Protein AF-A0A321L6K9-F1 (afdb_monomer_lite)

pLDDT: mean 72.58, std 22.08, range [29.7, 96.62]

Sequence (158 aa):
MNLFVATIQMWILGALLSFSWTAQVSDAPALITTPNSLNHAGLIKLAITPQVAPIYSITKGVIYGVGPNNDLLWYRHDGRTDGSFRWPFSQGKQVGVGWVFKHLFSGGNGIIYGIKENGDLLWYRHEGRADGSFRWPFSEGKTVGIWMGNISACILRW

Structure (mmCIF, N/CA/C/O backbone):
data_AF-A0A321L6K9-F1
#
_entry.id   AF-A0A321L6K9-F1
#
loop_
_atom_site.group_PDB
_atom_site.id
_atom_site.type_symbol
_atom_site.label_atom_id
_atom_site.label_alt_id
_atom_site.label_comp_id
_atom_site.label_asym_id
_atom_site.label_entity_id
_atom_site.label_seq_id
_atom_site.pdbx_PDB_ins_code
_atom_site.Cartn_x
_atom_site.Cartn_y
_atom_site.Cartn_z
_atom_site.occupancy
_atom_site.B_iso_or_equiv
_atom_site.auth_seq_id
_atom_site.auth_comp_id
_atom_site.auth_asym_id
_atom_site.auth_atom_id
_atom_site.pdbx_PDB_model_num
ATOM 1 N N . MET A 1 1 ? -15.989 -8.712 -33.065 1.00 48.38 1 MET A N 1
ATOM 2 C CA . MET A 1 1 ? -17.168 -8.020 -32.491 1.00 48.38 1 MET A CA 1
ATOM 3 C C . MET A 1 1 ? -18.239 -9.034 -32.086 1.00 48.38 1 MET A C 1
ATOM 5 O O . MET A 1 1 ? -19.205 -9.254 -32.807 1.00 48.38 1 MET A O 1
ATOM 9 N N . ASN A 1 2 ? -18.041 -9.689 -30.940 1.00 46.84 2 ASN A N 1
ATOM 10 C CA . ASN A 1 2 ? -19.021 -10.623 -30.384 1.00 46.84 2 ASN A CA 1
ATOM 11 C C . ASN A 1 2 ? -19.978 -9.856 -29.465 1.00 46.84 2 ASN A C 1
ATOM 13 O O . ASN A 1 2 ? -19.550 -9.175 -28.535 1.00 46.84 2 ASN A O 1
ATOM 17 N N . LEU A 1 3 ? -21.272 -9.948 -29.757 1.00 50.25 3 LEU A N 1
ATOM 18 C CA . LEU A 1 3 ? -22.347 -9.428 -28.919 1.00 50.25 3 LEU A CA 1
ATOM 19 C C . LEU A 1 3 ? -22.768 -10.529 -27.946 1.00 50.25 3 LEU A C 1
ATOM 21 O O . LEU A 1 3 ? -23.186 -11.600 -28.381 1.00 50.25 3 LEU A O 1
ATOM 25 N N . PHE A 1 4 ? -22.686 -10.267 -26.644 1.00 57.28 4 PHE A N 1
ATOM 26 C CA . PHE A 1 4 ? -23.288 -11.134 -25.635 1.00 57.28 4 PHE A CA 1
ATOM 27 C C . PHE A 1 4 ? -24.580 -10.477 -25.155 1.00 57.28 4 PHE A C 1
ATOM 29 O O . PHE A 1 4 ? -24.568 -9.343 -24.669 1.00 57.28 4 PHE A O 1
ATOM 36 N N . VAL A 1 5 ? -25.697 -11.182 -25.318 1.00 59.28 5 VAL A N 1
ATOM 37 C CA . VAL A 1 5 ? -26.993 -10.774 -24.772 1.00 59.28 5 VAL A CA 1
ATOM 38 C C . VAL A 1 5 ? -27.225 -11.592 -23.512 1.00 59.28 5 VAL A C 1
ATOM 40 O O . VAL A 1 5 ? -27.379 -12.810 -23.581 1.00 59.28 5 VAL A O 1
ATOM 43 N N . ALA A 1 6 ? -27.229 -10.928 -22.359 1.00 61.94 6 ALA A N 1
ATOM 44 C CA . ALA A 1 6 ? -27.612 -11.546 -21.097 1.00 61.94 6 ALA A CA 1
ATOM 45 C C . ALA A 1 6 ? -29.050 -11.139 -20.766 1.00 61.94 6 ALA A C 1
ATOM 47 O O . ALA A 1 6 ? -29.408 -9.962 -20.854 1.00 61.94 6 ALA A O 1
ATOM 48 N N . THR A 1 7 ? -29.871 -12.120 -20.394 1.00 62.41 7 THR A N 1
ATOM 49 C CA . THR A 1 7 ? -31.261 -11.894 -19.986 1.00 62.41 7 THR A CA 1
ATOM 50 C C . THR A 1 7 ? -31.449 -12.393 -18.564 1.00 62.41 7 THR A C 1
ATOM 52 O O . THR A 1 7 ? -31.110 -13.536 -18.263 1.00 62.41 7 THR A O 1
ATOM 55 N N . ILE A 1 8 ? -32.003 -11.544 -17.702 1.00 65.44 8 ILE A N 1
ATOM 56 C CA . ILE A 1 8 ? -32.417 -11.908 -16.346 1.00 65.44 8 ILE A CA 1
ATOM 57 C C . ILE A 1 8 ? -33.943 -11.877 -16.281 1.00 65.44 8 ILE A C 1
ATOM 59 O O . ILE A 1 8 ? -34.585 -10.947 -16.771 1.00 65.44 8 ILE A O 1
ATOM 63 N N . GLN A 1 9 ? -34.509 -12.920 -15.680 1.00 68.94 9 GLN A N 1
ATOM 64 C CA . GLN A 1 9 ? -35.939 -13.080 -15.445 1.00 68.94 9 GLN A CA 1
ATOM 65 C C . GLN A 1 9 ? -36.205 -12.976 -13.945 1.00 68.94 9 GLN A C 1
ATOM 67 O O . GLN A 1 9 ? -35.555 -13.663 -13.157 1.00 68.94 9 GLN A O 1
ATOM 72 N N . MET A 1 10 ? -37.154 -12.130 -13.547 1.00 71.75 10 MET A N 1
ATOM 73 C CA . MET A 1 10 ? -37.568 -11.987 -12.150 1.00 71.75 10 MET A CA 1
ATOM 74 C C . MET A 1 10 ? -39.090 -12.031 -12.039 1.00 71.75 10 MET A C 1
ATOM 76 O O . MET A 1 10 ? -39.798 -11.434 -12.847 1.00 71.75 10 MET A O 1
ATOM 80 N N . TRP A 1 11 ? -39.592 -12.716 -11.012 1.00 68.94 11 TRP A N 1
ATOM 81 C CA . TRP A 1 11 ? -41.005 -12.691 -10.638 1.00 68.94 11 TRP A CA 1
ATOM 82 C C . TRP A 1 11 ? -41.230 -11.626 -9.570 1.00 68.94 11 TRP A C 1
ATOM 84 O O . TRP A 1 11 ? -40.670 -11.719 -8.479 1.00 68.94 11 TRP A O 1
ATOM 94 N N . ILE A 1 12 ? -42.049 -10.618 -9.873 1.00 71.75 12 ILE A N 1
ATOM 95 C CA . ILE A 1 12 ? -42.392 -9.541 -8.936 1.00 71.75 12 ILE A CA 1
ATOM 96 C C . ILE A 1 12 ? -43.910 -9.377 -8.939 1.00 71.75 12 ILE A C 1
ATOM 98 O O . ILE A 1 12 ? -44.507 -9.155 -9.988 1.00 71.75 12 ILE A O 1
ATOM 102 N N . LEU A 1 13 ? -44.534 -9.503 -7.761 1.00 64.50 13 LEU A N 1
ATOM 103 C CA . LEU A 1 13 ? -45.973 -9.271 -7.543 1.00 64.50 13 LEU A CA 1
ATOM 104 C C . LEU A 1 13 ? -46.889 -9.965 -8.571 1.00 64.50 13 LEU A C 1
ATOM 106 O O . LEU A 1 13 ? -47.848 -9.379 -9.063 1.00 64.50 13 LEU A O 1
ATOM 110 N N . GLY A 1 14 ? -46.596 -11.223 -8.902 1.00 74.62 14 GLY A N 1
ATOM 111 C CA . GLY A 1 14 ? -47.455 -12.012 -9.786 1.00 74.62 14 GLY A CA 1
ATOM 112 C C . GLY A 1 14 ? -47.164 -11.876 -11.287 1.00 74.62 14 GLY A C 1
ATOM 113 O O . GLY A 1 14 ? -47.861 -12.500 -12.082 1.00 74.62 14 GLY A O 1
ATOM 114 N N . ALA A 1 15 ? -46.156 -11.093 -11.681 1.00 54.94 15 ALA A N 1
ATOM 115 C CA . ALA A 1 15 ? -45.769 -10.906 -13.076 1.00 54.94 15 ALA A CA 1
ATOM 116 C C . ALA A 1 15 ? -44.305 -11.302 -13.322 1.00 54.94 15 ALA A C 1
ATOM 118 O O . ALA A 1 15 ? -43.420 -11.028 -12.505 1.00 54.94 15 ALA A O 1
ATOM 119 N N . LEU A 1 16 ? -44.054 -11.924 -14.478 1.00 73.19 16 LEU A N 1
ATOM 120 C CA . LEU A 1 16 ? -42.712 -12.203 -14.982 1.00 73.19 16 LEU A CA 1
ATOM 121 C C . LEU A 1 16 ? -42.184 -10.963 -15.710 1.00 73.19 16 LEU A C 1
ATOM 123 O O . LEU A 1 16 ? -42.748 -10.551 -16.723 1.00 73.19 16 LEU A O 1
ATOM 127 N N . LEU A 1 17 ? -41.097 -10.385 -15.205 1.00 64.00 17 LEU A N 1
ATOM 128 C CA . LEU A 1 17 ? -40.402 -9.271 -15.840 1.00 64.00 17 LEU A CA 1
ATOM 129 C C . LEU A 1 17 ? -39.073 -9.753 -16.422 1.00 64.00 17 LEU A C 1
ATOM 131 O O . LEU A 1 17 ? -38.264 -10.386 -15.738 1.00 64.00 17 LEU A O 1
ATOM 135 N N . SER A 1 18 ? -38.857 -9.425 -17.695 1.00 66.94 18 SER A N 1
ATOM 136 C CA . SER A 1 18 ? -37.642 -9.739 -18.440 1.00 66.94 18 SER A CA 1
ATOM 137 C C . SER A 1 18 ? -36.798 -8.484 -18.617 1.00 66.94 18 SER A C 1
ATOM 139 O O . SER A 1 18 ? -37.273 -7.493 -19.168 1.00 66.94 18 SER A O 1
ATOM 141 N N . PHE A 1 19 ? -35.532 -8.543 -18.213 1.00 56.97 19 PHE A N 1
ATOM 142 C CA . PHE A 1 19 ? -34.562 -7.482 -18.469 1.00 56.97 19 PHE A CA 1
ATOM 143 C C . PHE A 1 19 ? -33.427 -8.043 -19.319 1.00 56.97 19 PHE A C 1
ATOM 145 O O . PHE A 1 19 ? -32.711 -8.955 -18.901 1.00 56.97 19 PHE A O 1
ATOM 152 N N . SER A 1 20 ? -33.278 -7.504 -20.526 1.00 66.44 20 SER A N 1
ATOM 153 C CA . SER A 1 20 ? -32.177 -7.823 -21.432 1.00 66.44 20 SER A CA 1
ATOM 154 C C . SER A 1 20 ? -31.226 -6.642 -21.514 1.00 66.44 20 SER A C 1
ATOM 156 O O . SER A 1 20 ? -31.664 -5.511 -21.738 1.00 66.44 20 SER A O 1
ATOM 158 N N . TRP A 1 21 ? -29.930 -6.904 -21.394 1.00 55.38 21 TRP A N 1
ATOM 159 C CA . TRP A 1 21 ? -28.914 -5.902 -21.683 1.00 55.38 21 TRP A CA 1
ATOM 160 C C . TRP A 1 21 ? -27.844 -6.469 -22.609 1.00 55.38 21 TRP A C 1
ATOM 162 O O . TRP A 1 21 ? -27.464 -7.640 -22.522 1.00 55.38 21 TRP A O 1
ATOM 172 N N . THR A 1 22 ? -27.373 -5.612 -23.509 1.00 52.44 22 THR A N 1
ATOM 173 C CA . THR A 1 22 ? -26.372 -5.950 -24.514 1.00 52.44 22 THR A CA 1
ATOM 174 C C . THR A 1 22 ? -25.045 -5.342 -24.097 1.00 52.44 22 THR A C 1
ATOM 176 O O . THR A 1 22 ? -24.893 -4.121 -24.097 1.00 52.44 22 THR A O 1
ATOM 179 N N . ALA A 1 23 ? -24.070 -6.191 -23.776 1.00 49.19 23 ALA A N 1
ATOM 180 C CA . ALA A 1 23 ? -22.704 -5.747 -23.550 1.00 49.19 23 ALA A CA 1
ATOM 181 C C . ALA A 1 23 ? -21.935 -5.780 -24.879 1.00 49.19 23 ALA A C 1
ATOM 183 O O . ALA A 1 23 ? -21.845 -6.814 -25.544 1.00 49.19 23 ALA A O 1
ATOM 184 N N . GLN A 1 24 ? -21.373 -4.639 -25.275 1.00 51.12 24 GLN A N 1
ATOM 185 C CA . GLN A 1 24 ? -20.441 -4.548 -26.396 1.00 51.12 24 GLN A CA 1
ATOM 186 C C . GLN A 1 24 ? -19.018 -4.731 -25.864 1.00 51.12 24 GLN A C 1
ATOM 188 O O . GLN A 1 24 ? -18.503 -3.860 -25.168 1.00 51.12 24 GLN A O 1
ATOM 193 N N . VAL A 1 25 ? -18.366 -5.845 -26.201 1.00 48.28 25 VAL A N 1
ATOM 194 C CA . VAL A 1 25 ? -16.902 -5.925 -26.129 1.00 48.28 25 VAL A CA 1
ATOM 195 C C . VAL A 1 25 ? -16.373 -5.364 -27.443 1.00 48.28 25 VAL A C 1
ATOM 197 O O . VAL A 1 25 ? -16.478 -6.002 -28.491 1.00 48.28 25 VAL A O 1
ATOM 200 N N . SER A 1 26 ? -15.852 -4.139 -27.403 1.00 52.75 26 SER A N 1
ATOM 201 C CA . SER A 1 26 ? -15.035 -3.626 -28.497 1.00 52.75 26 SER A CA 1
ATOM 202 C C . SER A 1 26 ? -13.669 -4.302 -28.417 1.00 52.75 26 SER A C 1
ATOM 204 O O . SER A 1 26 ? -12.936 -4.088 -27.448 1.00 52.75 26 SER A O 1
ATOM 206 N N . ASP A 1 27 ? -13.324 -5.097 -29.426 1.00 52.19 27 ASP A N 1
ATOM 207 C CA . ASP A 1 27 ? -11.930 -5.448 -29.680 1.00 52.19 27 ASP A CA 1
ATOM 208 C C . ASP A 1 27 ? -11.151 -4.120 -29.783 1.00 52.19 27 ASP A C 1
ATOM 210 O O . ASP A 1 27 ? -11.586 -3.197 -30.478 1.00 52.19 27 ASP A O 1
ATOM 214 N N . ALA A 1 28 ? -10.072 -3.968 -29.008 1.00 49.00 28 ALA A N 1
ATOM 215 C CA . ALA A 1 28 ? -9.261 -2.749 -28.988 1.00 49.00 28 ALA A CA 1
ATOM 216 C C . ALA A 1 28 ? -8.874 -2.331 -30.423 1.00 49.00 28 ALA A C 1
ATOM 218 O O . ALA A 1 28 ? -8.648 -3.211 -31.259 1.00 49.00 28 ALA A O 1
ATOM 219 N N . PRO A 1 29 ? -8.787 -1.025 -30.743 1.00 46.66 29 PRO A N 1
ATOM 220 C CA . PRO A 1 29 ? -8.549 -0.603 -32.115 1.00 46.66 29 PRO A CA 1
ATOM 221 C C . PRO A 1 29 ? -7.216 -1.162 -32.612 1.00 46.66 29 PRO A C 1
ATOM 223 O O . PRO A 1 29 ? -6.159 -0.899 -32.034 1.00 46.66 29 PRO A O 1
ATOM 226 N N . ALA A 1 30 ? -7.271 -1.920 -33.708 1.00 43.22 30 ALA A N 1
ATOM 227 C CA . ALA A 1 30 ? -6.096 -2.199 -34.513 1.00 43.22 30 ALA A CA 1
ATOM 228 C C . ALA A 1 30 ? -5.482 -0.849 -34.911 1.00 43.22 30 ALA A C 1
ATOM 230 O O . ALA A 1 30 ? -6.155 -0.006 -35.508 1.00 43.22 30 ALA A O 1
ATOM 231 N N . LEU A 1 31 ? -4.223 -0.621 -34.535 1.00 37.47 31 LEU A N 1
ATOM 232 C CA . LEU A 1 31 ? -3.472 0.550 -34.973 1.00 37.47 31 LEU A CA 1
ATOM 233 C C . LEU A 1 31 ? -3.418 0.539 -36.504 1.00 37.47 31 LEU A C 1
ATOM 235 O O . LEU A 1 31 ? -2.758 -0.304 -37.108 1.00 37.47 31 LEU A O 1
ATOM 239 N N . ILE A 1 32 ? -4.130 1.481 -37.120 1.00 36.19 32 ILE A N 1
ATOM 240 C CA . ILE A 1 32 ? -3.991 1.821 -38.533 1.00 36.19 32 ILE A CA 1
ATOM 241 C C . ILE A 1 32 ? -2.557 2.318 -38.731 1.00 36.19 32 ILE A C 1
ATOM 243 O O . ILE A 1 32 ? -2.198 3.400 -38.269 1.00 36.19 32 ILE A O 1
ATOM 247 N N . THR A 1 33 ? -1.731 1.540 -39.424 1.00 37.44 33 THR A N 1
ATOM 248 C CA . THR A 1 33 ? -0.499 2.043 -40.027 1.00 37.44 33 THR A CA 1
ATOM 249 C C . THR A 1 33 ? -0.826 2.419 -41.466 1.00 37.44 33 THR A C 1
ATOM 251 O O . THR A 1 33 ? -0.884 1.574 -42.357 1.00 37.44 33 THR A O 1
ATOM 254 N N . THR A 1 34 ? -1.091 3.698 -41.731 1.00 35.38 34 THR A N 1
ATOM 255 C CA . THR A 1 34 ? -1.081 4.160 -43.123 1.00 35.38 34 THR A CA 1
ATOM 256 C C . THR A 1 34 ? 0.337 3.980 -43.671 1.00 35.38 34 THR A C 1
ATOM 258 O O . THR A 1 34 ? 1.286 4.419 -43.012 1.00 35.38 34 THR A O 1
ATOM 261 N N . PRO A 1 35 ? 0.525 3.344 -44.839 1.00 40.22 35 PRO A N 1
ATOM 262 C CA . PRO A 1 35 ? 1.844 3.198 -45.427 1.00 40.22 35 PRO A CA 1
ATOM 263 C C . PRO A 1 35 ? 2.325 4.577 -45.880 1.00 40.22 35 PRO A C 1
ATOM 265 O O . PRO A 1 35 ? 1.686 5.234 -46.701 1.00 40.22 35 PRO A O 1
ATOM 268 N N . ASN A 1 36 ? 3.452 5.022 -45.325 1.00 43.25 36 ASN A N 1
ATOM 269 C CA . ASN A 1 36 ? 4.147 6.218 -45.783 1.00 43.25 36 ASN A CA 1
ATOM 270 C C . ASN A 1 36 ? 4.532 6.022 -47.254 1.00 43.25 36 ASN A C 1
ATOM 272 O O . ASN A 1 36 ? 5.479 5.299 -47.556 1.00 43.25 36 ASN A O 1
ATOM 276 N N . SER A 1 37 ? 3.813 6.664 -48.171 1.00 43.12 37 SER A N 1
ATOM 277 C CA . SER A 1 37 ? 4.314 6.885 -49.522 1.00 43.12 37 SER A CA 1
ATOM 278 C C . SER A 1 37 ? 5.056 8.214 -49.544 1.00 43.12 37 SER A C 1
ATOM 280 O O . SER A 1 37 ? 4.418 9.262 -49.549 1.00 43.12 37 SER A O 1
ATOM 282 N N . LEU A 1 38 ? 6.387 8.159 -49.615 1.00 36.41 38 LEU A N 1
ATOM 283 C CA . LEU A 1 38 ? 7.201 9.163 -50.297 1.00 36.41 38 LEU A CA 1
ATOM 284 C C . LEU A 1 38 ? 8.304 8.461 -51.105 1.00 36.41 38 LEU A C 1
ATOM 286 O O . LEU A 1 38 ? 8.744 7.353 -50.812 1.00 36.41 38 LEU A O 1
ATOM 290 N N . ASN A 1 39 ? 8.652 9.126 -52.189 1.00 46.16 39 ASN A N 1
ATOM 291 C CA . ASN A 1 39 ? 9.145 8.678 -53.477 1.00 46.16 39 ASN A CA 1
ATOM 292 C C . ASN A 1 39 ? 10.587 9.152 -53.730 1.00 46.16 39 ASN A C 1
ATOM 294 O O . ASN A 1 39 ? 11.024 10.147 -53.172 1.00 46.16 39 ASN A O 1
ATOM 298 N N . HIS A 1 40 ? 11.262 8.457 -54.654 1.00 42.75 40 HIS A N 1
ATOM 299 C CA . HIS A 1 40 ? 12.522 8.814 -55.326 1.00 42.75 40 HIS A CA 1
ATOM 300 C C . HIS A 1 40 ? 13.783 9.034 -54.457 1.00 42.75 40 HIS A C 1
ATOM 302 O O . HIS A 1 40 ? 14.039 10.113 -53.943 1.00 42.75 40 HIS A O 1
ATOM 308 N N . ALA A 1 41 ? 14.637 8.000 -54.473 1.00 46.34 41 ALA A N 1
ATOM 309 C CA . ALA A 1 41 ? 16.084 8.013 -54.221 1.00 46.34 41 ALA A CA 1
ATOM 310 C C . ALA A 1 41 ? 16.564 8.433 -52.816 1.00 46.34 41 ALA A C 1
ATOM 312 O O . ALA A 1 41 ? 16.812 9.599 -52.535 1.00 46.34 41 ALA A O 1
ATOM 313 N N . GLY A 1 42 ? 16.843 7.442 -51.963 1.00 36.75 42 GLY A N 1
ATOM 314 C CA . GLY A 1 42 ? 17.634 7.662 -50.750 1.00 36.75 42 GLY A CA 1
ATOM 315 C C . GLY A 1 42 ? 17.596 6.478 -49.794 1.00 36.75 42 GLY A C 1
ATOM 316 O O . GLY A 1 42 ? 16.682 6.348 -48.987 1.00 36.75 42 GLY A O 1
ATOM 317 N N . LEU A 1 43 ? 18.595 5.600 -49.876 1.00 45.44 43 LEU A N 1
ATOM 318 C CA . LEU A 1 43 ? 18.809 4.544 -48.892 1.00 45.44 43 LEU A CA 1
ATOM 319 C C . LEU A 1 43 ? 19.246 5.165 -47.556 1.00 45.44 43 LEU A C 1
ATOM 321 O O . LEU A 1 43 ? 20.416 5.487 -47.385 1.00 45.44 43 LEU A O 1
ATOM 325 N N . ILE A 1 44 ? 18.335 5.249 -46.587 1.00 38.19 44 ILE A N 1
ATOM 326 C CA . ILE A 1 44 ? 18.687 5.176 -45.165 1.00 38.19 44 ILE A CA 1
ATOM 327 C C . ILE A 1 44 ? 17.766 4.168 -44.480 1.00 38.19 44 ILE A C 1
ATOM 329 O O . ILE A 1 44 ? 16.636 4.458 -44.100 1.00 38.19 44 ILE A O 1
ATOM 333 N N . LYS A 1 45 ? 18.259 2.941 -44.298 1.00 40.31 45 LYS A N 1
ATOM 334 C CA . LYS A 1 45 ? 17.642 1.987 -43.374 1.00 40.31 45 LYS A CA 1
ATOM 335 C C . LYS A 1 45 ? 18.027 2.409 -41.953 1.00 40.31 45 LYS A C 1
ATOM 337 O O . LYS A 1 45 ? 18.851 1.768 -41.311 1.00 40.31 45 LYS A O 1
ATOM 342 N N . LEU A 1 46 ? 17.464 3.522 -41.479 1.00 34.50 46 LEU A N 1
ATOM 343 C CA . LEU A 1 46 ? 17.439 3.817 -40.054 1.00 34.50 46 LEU A CA 1
ATOM 344 C C . LEU A 1 46 ? 16.418 2.845 -39.474 1.00 34.50 46 LEU A C 1
ATOM 346 O O . LEU A 1 46 ? 15.216 3.007 -39.672 1.00 34.50 46 LEU A O 1
ATOM 350 N N . ALA A 1 47 ? 16.901 1.767 -38.862 1.00 38.97 47 ALA A N 1
ATOM 351 C CA . ALA A 1 47 ? 16.053 0.883 -38.090 1.00 38.97 47 ALA A CA 1
ATOM 352 C C . ALA A 1 47 ? 15.425 1.730 -36.978 1.00 38.97 47 ALA A C 1
ATOM 354 O O . ALA A 1 47 ? 16.047 1.992 -35.952 1.00 38.97 47 ALA A O 1
ATOM 355 N N . ILE A 1 48 ? 14.205 2.209 -37.215 1.00 39.84 48 ILE A N 1
ATOM 356 C CA . ILE A 1 48 ? 13.347 2.721 -36.161 1.00 39.84 48 ILE A CA 1
ATOM 357 C C . ILE A 1 48 ? 12.988 1.467 -35.380 1.00 39.84 48 ILE A C 1
ATOM 359 O O . ILE A 1 48 ? 12.025 0.774 -35.702 1.00 39.84 48 ILE A O 1
ATOM 363 N N . THR A 1 49 ? 13.823 1.095 -34.413 1.00 36.16 49 THR A N 1
ATOM 364 C CA . THR A 1 49 ? 13.377 0.193 -33.362 1.00 36.16 49 THR A CA 1
ATOM 365 C C . THR A 1 49 ? 12.106 0.846 -32.842 1.00 36.16 49 THR A C 1
ATOM 367 O O . THR A 1 49 ? 12.188 2.006 -32.423 1.00 36.16 49 THR A O 1
ATOM 370 N N . PRO A 1 50 ? 10.927 0.208 -32.929 1.00 40.91 50 PRO A N 1
ATOM 371 C CA . PRO A 1 50 ? 9.760 0.768 -32.292 1.00 40.91 50 PRO A CA 1
ATOM 372 C C . PRO A 1 50 ? 10.079 0.739 -30.803 1.00 40.91 50 PRO A C 1
ATOM 374 O O . PRO A 1 50 ? 9.899 -0.272 -30.129 1.00 40.91 50 PRO A O 1
ATOM 377 N N . GLN A 1 51 ? 10.600 1.846 -30.276 1.00 43.88 51 GLN A N 1
ATOM 378 C CA . GLN A 1 51 ? 10.536 2.114 -28.861 1.00 43.88 51 GLN A CA 1
ATOM 379 C C . GLN A 1 51 ? 9.072 2.452 -28.619 1.00 43.88 51 GLN A C 1
ATOM 381 O O . GLN A 1 51 ? 8.681 3.607 -28.478 1.00 43.88 51 GLN A O 1
ATOM 386 N N . VAL A 1 52 ? 8.240 1.411 -28.635 1.00 39.88 52 VAL A N 1
ATOM 387 C CA . VAL A 1 52 ? 6.964 1.448 -27.955 1.00 39.88 52 VAL A CA 1
ATOM 388 C C . VAL A 1 52 ? 7.374 1.723 -26.521 1.00 39.88 52 VAL A C 1
ATOM 390 O O . VAL A 1 52 ? 7.859 0.830 -25.825 1.00 39.88 52 VAL A O 1
ATOM 393 N N . ALA A 1 53 ? 7.325 2.994 -26.112 1.00 43.59 53 ALA A N 1
ATOM 394 C CA . ALA A 1 53 ? 7.434 3.324 -24.708 1.00 43.59 53 ALA A CA 1
ATOM 395 C C . ALA A 1 53 ? 6.420 2.400 -24.030 1.00 43.59 53 ALA A C 1
ATOM 397 O O . ALA A 1 53 ? 5.261 2.387 -24.466 1.00 43.59 53 ALA A O 1
ATOM 398 N N . PRO A 1 54 ? 6.840 1.545 -23.079 1.00 44.12 54 PRO A N 1
ATOM 399 C CA . PRO A 1 54 ? 5.895 0.664 -22.426 1.00 44.12 54 PRO A CA 1
ATOM 400 C C . PRO A 1 54 ? 4.775 1.565 -21.932 1.00 44.12 54 PRO A C 1
ATOM 402 O O . PRO A 1 54 ? 5.047 2.581 -21.287 1.00 44.12 54 PRO A O 1
ATOM 405 N N . ILE A 1 55 ? 3.534 1.251 -22.305 1.00 37.75 55 ILE A N 1
ATOM 406 C CA . ILE A 1 55 ? 2.382 1.930 -21.731 1.00 37.75 55 ILE A CA 1
ATOM 407 C C . ILE A 1 55 ? 2.532 1.676 -20.237 1.00 37.75 55 ILE A C 1
ATOM 409 O O . ILE A 1 55 ? 2.317 0.558 -19.765 1.00 37.75 55 ILE A O 1
ATOM 413 N N . TYR A 1 56 ? 3.014 2.679 -19.500 1.00 40.09 56 TYR A N 1
ATOM 414 C CA . TYR A 1 56 ? 3.067 2.625 -18.056 1.00 40.09 56 TYR A CA 1
ATOM 415 C C . TYR A 1 56 ? 1.613 2.535 -17.642 1.00 40.09 56 TYR A C 1
ATOM 417 O O . TYR A 1 56 ? 0.914 3.542 -17.560 1.00 40.09 56 TYR A O 1
ATOM 425 N N . SER A 1 57 ? 1.131 1.310 -17.438 1.00 44.25 57 SER A N 1
ATOM 426 C CA . SER A 1 57 ? -0.129 1.104 -16.759 1.00 44.25 57 SER A CA 1
ATOM 427 C C . SER A 1 57 ? 0.008 1.899 -15.459 1.00 44.25 57 SER A C 1
ATOM 429 O O . SER A 1 57 ? 0.929 1.690 -14.663 1.00 44.25 57 SER A O 1
ATOM 431 N N . ILE A 1 58 ? -0.845 2.919 -15.345 1.00 54.03 58 ILE A N 1
ATOM 432 C CA . ILE A 1 58 ? -0.880 3.934 -14.282 1.00 54.03 58 ILE A CA 1
ATOM 433 C C . ILE A 1 58 ? -0.913 3.315 -12.875 1.00 54.03 58 ILE A C 1
ATOM 435 O O . ILE A 1 58 ? -0.584 3.969 -11.885 1.00 54.03 58 ILE A O 1
ATOM 439 N N . THR A 1 59 ? -1.213 2.021 -12.789 1.00 58.06 59 THR A N 1
ATOM 440 C CA . THR A 1 59 ? -1.004 1.158 -11.635 1.00 58.06 59 THR A CA 1
ATOM 441 C C . THR A 1 59 ? 0.368 0.480 -11.714 1.00 58.06 59 THR A C 1
ATOM 443 O O . THR A 1 59 ? 0.499 -0.596 -12.278 1.00 58.06 59 THR A O 1
ATOM 446 N N . LYS A 1 60 ? 1.414 1.067 -11.113 1.00 69.56 60 LYS A N 1
ATOM 447 C CA . L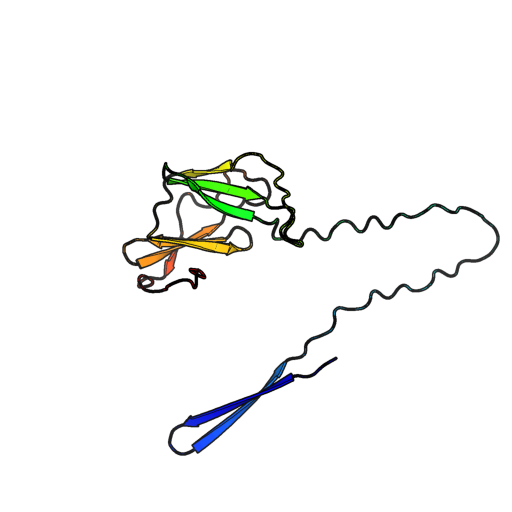YS A 1 60 ? 2.808 0.556 -11.110 1.00 69.56 60 LYS A CA 1
ATOM 448 C C . LYS A 1 60 ? 3.042 -0.811 -10.412 1.00 69.56 60 LYS A C 1
ATOM 450 O O . LYS A 1 60 ? 4.142 -1.057 -9.941 1.00 69.56 60 LYS A O 1
ATOM 455 N N . GLY A 1 61 ? 2.053 -1.700 -10.301 1.00 85.31 61 GLY A N 1
ATOM 456 C CA . GLY A 1 61 ? 2.208 -2.957 -9.550 1.00 85.31 61 GLY A CA 1
ATOM 457 C C . GLY A 1 61 ? 2.489 -2.720 -8.079 1.00 85.31 61 GLY A C 1
ATOM 458 O O . GLY A 1 61 ? 3.363 -3.356 -7.502 1.00 85.31 61 GLY A O 1
ATOM 459 N N . VAL A 1 62 ? 1.810 -1.730 -7.507 1.00 91.44 62 VAL A N 1
ATOM 460 C CA . VAL A 1 62 ? 2.001 -1.353 -6.113 1.00 91.44 62 VAL A CA 1
ATOM 461 C C . VAL A 1 62 ? 1.281 -2.351 -5.223 1.00 91.44 62 VAL A C 1
ATOM 463 O O . VAL A 1 62 ? 0.088 -2.589 -5.403 1.00 91.44 62 VAL A O 1
ATOM 466 N N . ILE A 1 63 ? 2.009 -2.887 -4.252 1.00 92.94 63 ILE A N 1
ATOM 467 C CA . ILE A 1 63 ? 1.491 -3.786 -3.226 1.00 92.94 63 ILE A CA 1
ATOM 468 C C . ILE A 1 63 ? 1.781 -3.155 -1.869 1.00 92.94 63 ILE A C 1
ATOM 470 O O . ILE A 1 63 ? 2.853 -2.587 -1.651 1.00 92.94 63 ILE A O 1
ATOM 474 N N . TYR A 1 64 ? 0.808 -3.250 -0.969 1.00 94.69 64 TYR A N 1
ATOM 475 C CA . TYR A 1 64 ? 0.930 -2.794 0.406 1.00 94.69 64 TYR A CA 1
ATOM 476 C C . TYR A 1 64 ? 0.910 -3.992 1.347 1.00 94.69 64 TYR A C 1
ATOM 478 O O . TYR A 1 64 ? 0.134 -4.924 1.141 1.00 94.69 64 TYR A O 1
ATOM 486 N N . GLY A 1 65 ? 1.743 -3.946 2.380 1.00 94.12 65 GLY A N 1
ATOM 487 C CA . GLY A 1 65 ? 1.753 -4.918 3.468 1.00 94.12 65 GLY A CA 1
ATOM 488 C C . GLY A 1 65 ? 1.931 -4.216 4.806 1.00 94.12 65 GLY A C 1
ATOM 489 O O . GLY A 1 65 ? 2.435 -3.097 4.847 1.00 94.12 65 GLY A O 1
ATOM 490 N N . VAL A 1 66 ? 1.517 -4.861 5.893 1.00 95.50 66 VAL A N 1
ATOM 491 C CA . VAL A 1 66 ? 1.755 -4.364 7.252 1.00 95.50 66 VAL A CA 1
ATOM 492 C C . VAL A 1 66 ? 2.881 -5.185 7.869 1.00 95.50 66 VAL A C 1
ATOM 494 O O . VAL A 1 66 ? 2.813 -6.413 7.898 1.00 95.50 66 VAL A O 1
ATOM 497 N N . GLY A 1 67 ? 3.945 -4.506 8.292 1.00 91.88 67 GLY A N 1
ATOM 498 C CA . GLY A 1 67 ? 5.081 -5.116 8.973 1.00 91.88 67 GLY A CA 1
ATOM 499 C C . GLY A 1 67 ? 4.784 -5.442 10.443 1.00 91.88 67 GLY A C 1
ATOM 500 O O . GLY A 1 67 ? 3.780 -4.987 10.991 1.00 91.88 67 GLY A O 1
ATOM 501 N N . PRO A 1 68 ? 5.681 -6.175 11.124 1.00 90.81 68 PRO A N 1
ATOM 502 C CA . PRO A 1 68 ? 5.486 -6.616 12.511 1.00 90.81 68 PRO A CA 1
ATOM 503 C C . PRO A 1 68 ? 5.339 -5.469 13.525 1.00 90.81 68 PRO A C 1
ATOM 505 O O . PRO A 1 68 ? 4.722 -5.652 14.568 1.00 90.81 68 PRO A O 1
ATOM 508 N N . ASN A 1 69 ? 5.850 -4.277 13.207 1.00 93.69 69 ASN A N 1
ATOM 509 C CA . ASN A 1 69 ? 5.736 -3.080 14.046 1.00 93.69 69 ASN A CA 1
ATOM 510 C C . ASN A 1 69 ? 4.494 -2.228 13.719 1.00 93.69 69 ASN A C 1
ATOM 512 O O . ASN A 1 69 ? 4.411 -1.072 14.124 1.00 93.69 69 ASN A O 1
ATOM 516 N N . ASN A 1 70 ? 3.532 -2.774 12.967 1.00 95.19 70 ASN A N 1
ATOM 517 C CA . ASN A 1 70 ? 2.383 -2.047 12.416 1.00 95.19 70 ASN A CA 1
ATOM 518 C C . ASN A 1 70 ? 2.781 -0.920 11.446 1.00 95.19 70 ASN A C 1
ATOM 520 O O . ASN A 1 70 ? 2.075 0.077 11.294 1.00 95.19 70 ASN A O 1
ATOM 524 N N . ASP A 1 71 ? 3.914 -1.074 10.770 1.00 95.94 71 ASP A N 1
ATOM 525 C CA . ASP A 1 71 ? 4.351 -0.163 9.718 1.00 95.94 71 ASP A CA 1
ATOM 526 C C . ASP A 1 71 ? 3.698 -0.531 8.388 1.00 95.94 71 ASP A C 1
ATOM 528 O O . ASP A 1 71 ? 3.690 -1.702 8.003 1.00 95.94 71 ASP A O 1
ATOM 532 N N . LEU A 1 72 ? 3.199 0.459 7.646 1.00 95.88 72 LEU A N 1
ATOM 533 C CA . LEU A 1 72 ? 2.770 0.222 6.270 1.00 95.88 72 LEU A CA 1
ATOM 534 C C . LEU A 1 72 ? 3.994 0.185 5.368 1.00 95.88 72 LEU A C 1
ATOM 536 O O . LEU A 1 72 ? 4.722 1.171 5.242 1.00 95.88 72 LEU A O 1
ATOM 540 N N . LEU A 1 73 ? 4.177 -0.941 4.696 1.00 96.62 73 LEU A N 1
ATOM 541 C CA . LEU A 1 73 ? 5.238 -1.180 3.738 1.00 96.62 73 LEU A CA 1
ATOM 542 C C . LEU A 1 73 ? 4.685 -1.103 2.312 1.00 96.62 73 LEU A C 1
ATOM 544 O O . LEU A 1 73 ? 3.618 -1.636 2.005 1.00 96.62 73 LEU A O 1
ATOM 548 N N . TRP A 1 74 ? 5.431 -0.441 1.435 1.00 95.88 74 TRP A N 1
ATOM 549 C CA . TRP A 1 74 ? 5.170 -0.320 0.006 1.00 95.88 74 TRP A CA 1
ATOM 550 C C . TRP A 1 74 ? 6.154 -1.181 -0.782 1.00 95.88 74 TRP A C 1
ATOM 552 O O . TRP A 1 74 ? 7.365 -1.137 -0.548 1.00 95.88 74 TRP A O 1
ATOM 562 N N . TYR A 1 75 ? 5.631 -1.912 -1.761 1.00 94.06 75 TYR A N 1
ATOM 563 C CA . TYR A 1 75 ? 6.396 -2.740 -2.686 1.00 94.06 75 TYR A CA 1
ATOM 564 C C . TYR A 1 75 ? 5.987 -2.447 -4.130 1.00 94.06 75 TYR A C 1
ATOM 566 O O . TYR A 1 75 ? 4.847 -2.058 -4.400 1.00 94.06 75 TYR A O 1
ATOM 574 N N . ARG A 1 76 ? 6.909 -2.686 -5.070 1.00 92.56 76 ARG A N 1
ATOM 575 C CA . ARG A 1 76 ? 6.660 -2.579 -6.514 1.00 92.56 76 ARG A CA 1
ATOM 576 C C . ARG A 1 76 ? 6.943 -3.905 -7.199 1.00 92.56 76 ARG A C 1
ATOM 578 O O . ARG A 1 76 ? 8.070 -4.379 -7.144 1.00 92.56 76 ARG A O 1
ATOM 585 N N . HIS A 1 77 ? 5.946 -4.466 -7.870 1.00 92.44 77 HIS A N 1
ATOM 586 C CA . HIS A 1 77 ? 6.090 -5.670 -8.682 1.00 92.44 77 HIS A CA 1
ATOM 587 C C . HIS A 1 77 ? 6.051 -5.307 -10.167 1.00 92.44 77 HIS A C 1
ATOM 589 O O . HIS A 1 77 ? 4.990 -5.061 -10.751 1.00 92.44 77 HIS A O 1
ATOM 595 N N . ASP A 1 78 ? 7.228 -5.275 -10.792 1.00 90.81 78 ASP A N 1
ATOM 596 C CA . ASP A 1 78 ? 7.363 -4.942 -12.214 1.00 90.81 78 ASP A CA 1
ATOM 597 C C . ASP A 1 78 ? 6.952 -6.124 -13.116 1.00 90.81 78 ASP A C 1
ATOM 599 O O . ASP A 1 78 ? 6.663 -5.927 -14.294 1.00 90.81 78 ASP A O 1
ATOM 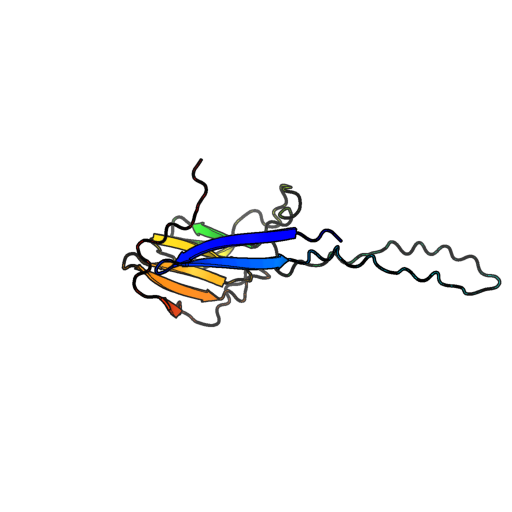603 N N . GLY A 1 79 ? 6.850 -7.334 -12.552 1.00 90.50 79 GLY A N 1
ATOM 604 C CA . GLY A 1 79 ? 6.365 -8.550 -13.213 1.00 90.50 79 GLY A CA 1
ATOM 605 C C . GLY A 1 79 ? 4.856 -8.780 -13.123 1.00 90.50 79 GLY A C 1
ATOM 606 O O . GLY A 1 79 ? 4.382 -9.864 -13.437 1.00 90.50 79 GLY A O 1
ATOM 607 N N . ARG A 1 80 ? 4.060 -7.796 -12.689 1.00 88.12 80 ARG A N 1
ATOM 608 C CA . ARG A 1 80 ? 2.609 -7.987 -12.486 1.00 88.12 80 ARG A CA 1
ATOM 609 C C . ARG A 1 80 ? 1.836 -8.413 -13.741 1.00 88.12 80 ARG A C 1
ATOM 611 O O . ARG A 1 80 ? 0.730 -8.921 -13.627 1.00 88.12 80 ARG A O 1
ATOM 618 N N . THR A 1 81 ? 2.364 -8.109 -14.927 1.00 88.88 81 THR A N 1
ATOM 619 C CA . THR A 1 81 ? 1.690 -8.362 -16.209 1.00 88.88 81 THR A CA 1
ATOM 620 C C . THR A 1 81 ? 1.912 -9.778 -16.723 1.00 88.88 81 THR A C 1
ATOM 622 O O . THR A 1 81 ? 1.114 -10.252 -17.520 1.00 88.88 81 THR A O 1
ATOM 625 N N . ASP A 1 82 ? 2.996 -10.432 -16.304 1.00 88.44 82 ASP A N 1
ATOM 626 C CA . ASP A 1 82 ? 3.427 -11.747 -16.799 1.00 88.44 82 ASP A CA 1
ATOM 627 C C . ASP A 1 82 ? 3.706 -12.763 -15.677 1.00 88.44 82 ASP A C 1
ATOM 629 O O . ASP A 1 82 ? 4.038 -13.911 -15.950 1.00 88.44 82 ASP A O 1
ATOM 633 N N . GLY A 1 83 ? 3.589 -12.353 -14.413 1.00 88.50 83 GLY A N 1
ATOM 634 C CA . GLY A 1 83 ? 3.878 -13.183 -13.245 1.00 88.50 83 GLY A CA 1
ATOM 635 C C . GLY A 1 83 ? 5.369 -13.367 -12.947 1.00 88.50 83 GLY A C 1
ATOM 636 O O . GLY A 1 83 ? 5.717 -14.129 -12.049 1.00 88.50 83 GLY A O 1
ATOM 637 N N . SER A 1 84 ? 6.270 -12.684 -13.656 1.00 92.31 84 SER A N 1
ATOM 638 C CA . SER A 1 84 ? 7.715 -12.851 -13.457 1.00 92.31 84 SER A CA 1
ATOM 639 C C . SER A 1 84 ? 8.204 -12.302 -12.108 1.00 92.31 84 SER A C 1
ATOM 641 O O . SER A 1 84 ? 7.664 -11.342 -11.548 1.00 92.31 84 SER A O 1
ATOM 643 N N . PHE A 1 85 ? 9.287 -12.877 -11.580 1.00 92.94 85 PHE A N 1
ATOM 644 C CA . PHE A 1 85 ? 9.914 -12.440 -10.329 1.00 92.94 85 PHE A CA 1
ATOM 645 C C . PHE A 1 85 ? 10.771 -11.177 -10.543 1.00 92.94 85 PHE A C 1
ATOM 647 O O . PHE A 1 85 ? 11.996 -11.231 -10.596 1.00 92.94 85 PHE A O 1
ATOM 654 N N . ARG A 1 86 ? 10.122 -10.019 -10.712 1.00 92.44 86 ARG A N 1
ATOM 655 C CA . ARG A 1 86 ? 10.786 -8.719 -10.916 1.00 92.44 86 ARG A CA 1
ATOM 656 C C . ARG A 1 86 ? 10.421 -7.731 -9.814 1.00 92.44 86 ARG A C 1
ATOM 658 O O . ARG A 1 86 ? 9.382 -7.070 -9.873 1.00 92.44 86 ARG A O 1
ATOM 665 N N . TRP A 1 87 ? 11.317 -7.626 -8.836 1.00 91.88 87 TRP A N 1
ATOM 666 C CA . TRP A 1 87 ? 11.236 -6.702 -7.707 1.00 91.88 87 TRP A CA 1
ATOM 667 C C . TRP A 1 87 ? 12.419 -5.724 -7.774 1.00 91.88 87 TRP A C 1
ATOM 669 O O . TRP A 1 87 ? 13.564 -6.140 -7.619 1.00 91.88 87 TRP A O 1
ATOM 679 N N . PRO A 1 88 ? 12.180 -4.429 -8.030 1.00 88.50 88 PRO A N 1
ATOM 680 C CA . PRO A 1 88 ? 13.232 -3.430 -8.212 1.00 88.50 88 PRO A CA 1
ATOM 681 C C . PRO A 1 88 ? 13.874 -2.985 -6.892 1.00 88.50 88 PRO A C 1
ATOM 683 O O . PRO A 1 88 ? 14.885 -2.290 -6.907 1.00 88.50 88 PRO A O 1
ATOM 686 N N . PHE A 1 89 ? 13.284 -3.362 -5.757 1.00 88.38 89 PHE A N 1
ATOM 687 C CA . PHE A 1 89 ? 13.809 -3.119 -4.419 1.00 88.38 89 PHE A CA 1
ATOM 688 C C . PHE A 1 89 ? 13.856 -4.453 -3.673 1.00 88.38 89 PHE A C 1
ATOM 690 O O . PHE A 1 89 ? 12.917 -5.242 -3.767 1.00 88.38 89 PHE A O 1
ATOM 697 N N . SER A 1 90 ? 14.935 -4.696 -2.929 1.00 86.25 90 SER A N 1
ATOM 698 C CA . SER A 1 90 ? 15.119 -5.919 -2.133 1.00 86.25 90 SER A CA 1
ATOM 699 C C . SER A 1 90 ? 14.245 -5.961 -0.877 1.00 86.25 90 SER A C 1
ATOM 701 O O . SER A 1 90 ? 14.062 -7.024 -0.290 1.00 86.25 90 SER A O 1
ATOM 703 N N . GLN A 1 91 ? 13.716 -4.811 -0.454 1.00 90.75 91 GLN A N 1
ATOM 704 C CA . GLN A 1 91 ? 12.908 -4.650 0.750 1.00 90.75 91 GLN A CA 1
ATOM 705 C C . GLN A 1 91 ? 11.745 -3.686 0.504 1.00 90.75 91 GLN A C 1
ATOM 707 O O . GLN A 1 91 ? 11.782 -2.850 -0.404 1.00 90.75 91 GLN A O 1
ATOM 712 N N . GLY A 1 92 ? 10.711 -3.809 1.337 1.00 91.12 92 GLY A N 1
ATOM 713 C CA . GLY A 1 92 ? 9.590 -2.876 1.354 1.00 91.12 92 GLY A CA 1
ATOM 714 C C . GLY A 1 92 ? 10.019 -1.526 1.912 1.00 91.12 92 GLY A C 1
ATOM 715 O O . GLY A 1 92 ? 10.787 -1.458 2.869 1.00 91.12 92 GLY A O 1
ATOM 716 N N . LYS A 1 93 ? 9.509 -0.444 1.325 1.00 95.38 93 LYS A N 1
ATOM 717 C CA . LYS A 1 93 ? 9.724 0.906 1.852 1.00 95.38 93 LYS A CA 1
ATOM 718 C C . LYS A 1 93 ? 8.659 1.212 2.888 1.00 95.38 93 LYS A C 1
ATOM 720 O O . LYS A 1 93 ? 7.474 1.083 2.588 1.00 95.38 93 LYS A O 1
ATOM 725 N N . GLN A 1 94 ? 9.062 1.647 4.074 1.00 96.44 94 GLN A N 1
ATOM 726 C CA . GLN A 1 94 ? 8.115 2.148 5.060 1.00 96.44 94 GLN A CA 1
ATOM 727 C C . GLN A 1 94 ? 7.485 3.447 4.555 1.00 96.44 94 GLN A C 1
ATOM 729 O O . GLN A 1 94 ? 8.172 4.417 4.241 1.00 96.44 94 GLN A O 1
ATOM 734 N N . VAL A 1 95 ? 6.161 3.449 4.467 1.00 96.31 95 VAL A N 1
ATOM 735 C CA . VAL A 1 95 ? 5.352 4.577 3.990 1.00 96.31 95 VAL A CA 1
ATOM 736 C C . VAL A 1 95 ? 4.246 4.946 4.973 1.00 96.31 95 VAL A C 1
ATOM 738 O O . VAL A 1 95 ? 3.446 5.824 4.680 1.00 96.31 95 VAL A O 1
ATOM 741 N N . GLY A 1 96 ? 4.184 4.305 6.138 1.00 95.12 96 GLY A N 1
ATOM 742 C CA . GLY A 1 96 ? 3.219 4.620 7.184 1.00 95.12 96 GLY A CA 1
ATOM 743 C C . GLY A 1 96 ? 3.587 3.971 8.513 1.00 95.12 96 GLY A C 1
ATOM 744 O O . GLY A 1 96 ? 4.354 3.012 8.539 1.00 95.12 96 GLY A O 1
ATOM 745 N N . VAL A 1 97 ? 3.019 4.496 9.596 1.00 94.44 97 VAL A N 1
ATOM 746 C CA . VAL A 1 97 ? 3.221 4.039 10.980 1.00 94.44 97 VAL A CA 1
ATOM 747 C C . VAL A 1 97 ? 1.850 3.825 11.623 1.00 94.44 97 VAL A C 1
ATOM 749 O O . VAL A 1 97 ? 0.920 4.568 11.313 1.00 94.44 97 VAL A O 1
ATOM 752 N N . GLY A 1 98 ? 1.709 2.822 12.493 1.00 93.44 98 GLY A N 1
ATOM 753 C CA . GLY A 1 98 ? 0.488 2.608 13.283 1.00 93.44 98 GLY A CA 1
ATOM 754 C C . GLY A 1 98 ? -0.702 2.046 12.496 1.00 93.44 98 GLY A C 1
ATOM 755 O O . GLY A 1 98 ? -1.853 2.333 12.816 1.00 93.44 98 GLY A O 1
ATOM 756 N N . TRP A 1 99 ? -0.449 1.249 11.460 1.00 94.38 99 TRP A N 1
ATOM 757 C CA . TRP A 1 99 ? -1.474 0.639 10.613 1.00 94.38 99 TRP A CA 1
ATOM 758 C C . TRP A 1 99 ? -2.087 -0.596 11.276 1.00 94.38 99 TRP A C 1
ATOM 760 O O . TRP A 1 99 ? -1.781 -1.731 10.917 1.00 94.38 99 TRP A O 1
ATOM 770 N N . VAL A 1 100 ? -2.975 -0.360 12.243 1.00 94.31 100 VAL A N 1
ATOM 771 C CA . VAL A 1 100 ? -3.705 -1.402 12.979 1.00 94.31 100 VAL A CA 1
ATOM 772 C C . VAL A 1 100 ? -5.154 -1.457 12.494 1.00 94.31 100 VAL A C 1
ATOM 774 O O . VAL A 1 100 ? -5.959 -0.579 12.799 1.00 94.31 100 VAL A O 1
ATOM 777 N N . PHE A 1 101 ? -5.491 -2.500 11.734 1.00 91.00 101 PHE A N 1
ATOM 778 C CA . PHE A 1 101 ? -6.824 -2.706 11.162 1.00 91.00 101 PHE A CA 1
ATOM 779 C C . PHE A 1 101 ? -7.220 -4.179 11.217 1.00 91.00 101 PHE A C 1
ATOM 781 O O . PHE A 1 101 ? -6.374 -5.057 11.063 1.00 91.00 101 PHE A O 1
ATOM 788 N N . LYS A 1 102 ? -8.522 -4.440 11.350 1.00 91.94 102 LYS A N 1
ATOM 789 C CA . LYS A 1 102 ? -9.099 -5.785 11.238 1.00 91.94 102 LYS A CA 1
ATOM 790 C C . LYS A 1 102 ? -8.944 -6.328 9.816 1.00 91.94 102 LYS A C 1
ATOM 792 O O . LYS A 1 102 ? -8.577 -7.482 9.613 1.00 91.94 102 LYS A O 1
ATOM 797 N N . HIS A 1 103 ? -9.199 -5.472 8.825 1.00 91.06 103 HIS A N 1
ATOM 798 C CA . HIS A 1 103 ? -8.999 -5.773 7.409 1.00 91.06 103 HIS A CA 1
ATOM 799 C C . HIS A 1 103 ? -8.379 -4.575 6.694 1.00 91.06 103 HIS A C 1
ATOM 801 O O . HIS A 1 103 ? -8.790 -3.438 6.919 1.00 91.06 103 HIS A O 1
ATOM 807 N N . LEU A 1 104 ? -7.424 -4.838 5.802 1.00 93.19 104 LEU A N 1
ATOM 808 C CA . LEU A 1 104 ? -6.774 -3.830 4.970 1.00 93.19 104 LEU A CA 1
ATOM 809 C C . LEU A 1 104 ? -6.753 -4.313 3.521 1.00 93.19 104 LEU A C 1
ATOM 811 O O . LEU A 1 104 ? -6.382 -5.455 3.254 1.00 93.19 104 LEU A O 1
ATOM 815 N N . PHE A 1 105 ? -7.144 -3.457 2.582 1.00 91.31 105 PHE A N 1
ATOM 816 C CA . PHE A 1 105 ? -7.127 -3.792 1.160 1.00 91.31 105 PHE A CA 1
ATOM 817 C C . PHE A 1 105 ? -6.912 -2.553 0.292 1.00 91.31 105 PHE A C 1
ATOM 819 O O . PHE A 1 105 ? -7.222 -1.424 0.675 1.00 91.31 105 PHE A O 1
ATOM 826 N N . SER A 1 106 ? -6.351 -2.755 -0.900 1.00 89.19 106 SER A N 1
ATOM 827 C CA . SER A 1 106 ? -6.124 -1.661 -1.842 1.00 89.19 106 SER A CA 1
ATOM 828 C C . SER A 1 106 ? -7.352 -1.430 -2.719 1.00 89.19 106 SER A C 1
ATOM 830 O O . SER A 1 106 ? -7.906 -2.370 -3.279 1.00 89.19 106 SER A O 1
ATOM 832 N N . GLY A 1 107 ? -7.726 -0.162 -2.898 1.00 87.00 107 GLY A N 1
ATOM 833 C CA . GLY A 1 107 ? -8.673 0.270 -3.932 1.00 87.00 107 GLY A CA 1
ATOM 834 C C . GLY A 1 107 ? -8.011 0.539 -5.291 1.00 87.00 107 GLY A C 1
ATOM 835 O O . GLY A 1 107 ? -8.663 1.039 -6.202 1.00 87.00 107 GLY A O 1
ATOM 836 N N . GLY A 1 108 ? -6.707 0.264 -5.428 1.00 87.06 108 GLY A N 1
ATOM 837 C CA . GLY A 1 108 ? -5.915 0.640 -6.597 1.00 87.06 108 GLY A CA 1
ATOM 838 C C . GLY A 1 108 ? -5.549 2.128 -6.618 1.00 87.06 108 GLY A C 1
ATOM 839 O O . GLY A 1 108 ? -6.040 2.931 -5.831 1.00 87.06 108 GLY A O 1
ATOM 840 N N . ASN A 1 109 ? -4.627 2.513 -7.507 1.00 87.12 109 ASN A N 1
ATOM 841 C CA . ASN A 1 109 ? -4.201 3.910 -7.699 1.00 87.12 109 ASN A CA 1
ATOM 842 C C . ASN A 1 109 ? -3.797 4.659 -6.405 1.00 87.12 109 ASN A C 1
ATOM 844 O O . ASN A 1 109 ? -3.978 5.870 -6.297 1.00 87.12 109 ASN A O 1
ATOM 848 N N . GLY A 1 110 ? -3.207 3.946 -5.438 1.00 89.62 110 GLY A N 1
ATOM 849 C CA . GLY A 1 110 ? -2.780 4.502 -4.146 1.00 89.62 110 GLY A CA 1
ATOM 850 C C . GLY A 1 110 ? -3.906 4.693 -3.137 1.00 89.62 110 GLY A C 1
ATOM 851 O O . GLY A 1 110 ? -3.671 5.285 -2.088 1.00 89.62 110 GLY A O 1
ATOM 852 N N . ILE A 1 111 ? -5.112 4.209 -3.435 1.00 93.38 111 ILE A N 1
ATOM 853 C CA . ILE A 1 111 ? -6.192 4.118 -2.461 1.00 93.38 111 ILE A CA 1
ATOM 854 C C . ILE A 1 111 ? -5.987 2.890 -1.586 1.00 93.38 111 ILE A C 1
ATOM 856 O O . ILE A 1 111 ? -5.729 1.786 -2.084 1.00 93.38 111 ILE A O 1
ATOM 860 N N . ILE A 1 112 ? -6.134 3.091 -0.282 1.00 94.75 112 ILE A N 1
ATOM 861 C CA . ILE A 1 112 ? -6.098 2.032 0.719 1.00 94.75 112 ILE A CA 1
ATOM 862 C C . ILE A 1 112 ? -7.326 2.188 1.608 1.00 94.75 112 ILE A C 1
ATOM 864 O O . ILE A 1 112 ? -7.633 3.287 2.070 1.00 94.75 112 ILE A O 1
ATOM 868 N N . TYR A 1 113 ? -8.018 1.080 1.828 1.00 94.69 113 TYR A N 1
ATOM 869 C CA . TYR A 1 113 ? -9.144 0.984 2.736 1.00 94.69 113 TYR A CA 1
ATOM 870 C C . TYR A 1 113 ? -8.753 0.154 3.948 1.00 94.69 113 TYR A C 1
ATOM 872 O O . TYR A 1 113 ? -8.137 -0.904 3.804 1.00 94.69 113 TYR A O 1
ATOM 880 N N . GLY A 1 114 ? -9.132 0.635 5.128 1.00 93.94 114 GLY A N 1
ATOM 881 C CA . GLY A 1 114 ? -8.948 -0.061 6.393 1.00 93.94 114 GLY A CA 1
ATOM 882 C C . GLY A 1 114 ? -10.267 -0.175 7.140 1.00 93.94 114 GLY A C 1
ATOM 883 O O . GLY A 1 114 ? -10.980 0.814 7.285 1.00 93.94 114 GLY A O 1
ATOM 884 N N . ILE A 1 115 ? -10.588 -1.372 7.619 1.00 92.62 115 ILE A N 1
ATOM 885 C CA . ILE A 1 115 ? -11.718 -1.614 8.516 1.00 92.62 115 ILE A CA 1
ATOM 886 C C . ILE A 1 115 ? -11.161 -1.705 9.929 1.00 92.62 115 ILE A C 1
ATOM 888 O O . ILE A 1 115 ? -10.343 -2.583 10.218 1.00 92.62 115 ILE A O 1
ATOM 892 N N . LYS A 1 116 ? -11.565 -0.783 10.801 1.00 90.62 116 LYS A N 1
ATOM 893 C CA . LYS A 1 116 ? -11.203 -0.824 12.224 1.00 90.62 116 LYS A CA 1
ATOM 894 C C . LYS A 1 116 ? -11.972 -1.933 12.945 1.00 90.62 116 LYS A C 1
ATOM 896 O O . LYS A 1 116 ? -12.975 -2.437 12.446 1.00 90.62 116 LYS A O 1
ATOM 901 N N . GLU A 1 117 ? -11.538 -2.271 14.155 1.00 90.00 117 GLU A N 1
ATOM 902 C CA . GLU A 1 117 ? -12.199 -3.293 14.980 1.00 90.00 117 GLU A CA 1
ATOM 903 C C . GLU A 1 117 ? -13.669 -2.958 15.278 1.00 90.00 117 GLU A C 1
ATOM 905 O O . GLU A 1 117 ? -14.531 -3.831 15.284 1.00 90.00 117 GLU A O 1
ATOM 910 N N . ASN A 1 118 ? -13.982 -1.667 15.420 1.00 87.6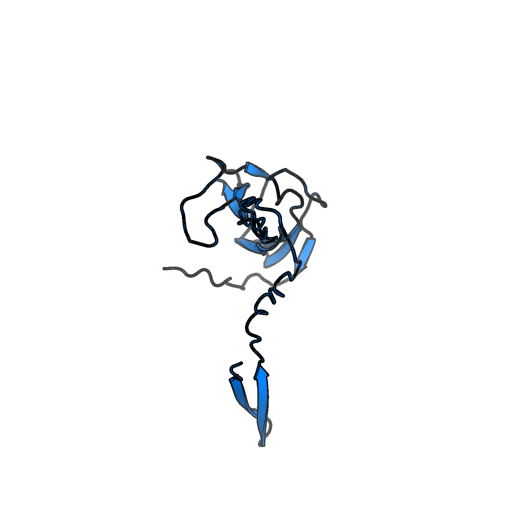9 118 ASN A N 1
ATOM 911 C CA . ASN A 1 118 ? -15.347 -1.172 15.605 1.00 87.69 118 ASN A CA 1
ATOM 912 C C . ASN A 1 118 ? -16.203 -1.185 14.317 1.00 87.69 118 ASN A C 1
ATOM 914 O O . ASN A 1 118 ? -17.358 -0.768 14.349 1.00 87.69 118 ASN A O 1
ATOM 918 N N . GLY A 1 119 ? -15.655 -1.640 13.186 1.00 88.31 119 GLY A N 1
ATOM 919 C CA . GLY A 1 119 ? -16.356 -1.733 11.907 1.00 88.31 119 GLY A CA 1
ATOM 920 C C . GLY A 1 119 ? -16.397 -0.443 11.084 1.00 88.31 119 GLY A C 1
ATOM 921 O O . GLY A 1 119 ? -17.047 -0.431 10.039 1.00 88.31 119 GLY A O 1
ATOM 922 N N . ASP A 1 120 ? -15.717 0.626 11.502 1.00 90.31 120 ASP A N 1
ATOM 923 C CA . ASP A 1 120 ? -15.582 1.825 10.670 1.00 90.31 120 ASP A CA 1
ATOM 924 C C . ASP A 1 120 ? -14.703 1.531 9.452 1.00 90.31 120 ASP A C 1
ATOM 926 O O . ASP A 1 120 ? -13.617 0.955 9.579 1.00 90.31 120 ASP A O 1
ATOM 930 N N . LEU A 1 121 ? -15.138 1.999 8.283 1.00 91.81 121 LEU A N 1
ATOM 931 C CA . LEU A 1 121 ? -14.351 1.973 7.057 1.00 91.81 121 LEU A CA 1
ATOM 932 C C . LEU A 1 121 ? -13.626 3.307 6.886 1.00 91.81 121 LEU A C 1
ATOM 934 O O . LEU A 1 121 ? -14.256 4.354 6.708 1.00 91.81 121 LEU A O 1
ATOM 938 N N . LEU A 1 122 ? -12.299 3.256 6.895 1.00 94.19 122 LEU A N 1
ATOM 939 C CA . LEU A 1 122 ? -11.425 4.388 6.634 1.00 94.19 122 LEU A CA 1
ATOM 940 C C . LEU A 1 122 ? -10.852 4.297 5.221 1.00 94.19 122 LEU A C 1
ATOM 942 O O . LEU A 1 122 ? -10.510 3.221 4.733 1.00 94.19 122 LEU A O 1
ATOM 946 N N . TRP A 1 123 ? -10.724 5.454 4.585 1.00 94.88 123 TRP A N 1
ATOM 947 C CA . TRP A 1 123 ? -10.110 5.657 3.283 1.00 94.88 123 TRP A CA 1
ATOM 948 C C . TRP A 1 123 ? -8.829 6.474 3.429 1.00 94.88 123 TRP A C 1
ATOM 950 O O . TRP A 1 123 ? -8.807 7.506 4.102 1.00 94.88 123 TRP A O 1
ATOM 960 N N . TYR A 1 124 ? -7.782 6.035 2.739 1.00 95.44 124 TYR A N 1
ATOM 961 C CA . TYR A 1 124 ? -6.483 6.688 2.677 1.00 95.44 124 TYR A CA 1
ATOM 962 C C . TYR A 1 124 ? -6.042 6.857 1.224 1.00 95.44 124 TYR A C 1
ATOM 964 O O . TYR A 1 124 ? -6.299 6.001 0.373 1.00 95.44 124 TYR A O 1
ATOM 972 N N . ARG A 1 125 ? -5.306 7.940 0.955 1.00 94.38 125 ARG A N 1
ATOM 973 C CA . ARG A 1 125 ? -4.703 8.230 -0.349 1.00 94.38 125 ARG A CA 1
ATOM 974 C C . ARG A 1 125 ? -3.196 8.391 -0.221 1.00 94.38 125 ARG A C 1
ATOM 976 O O . ARG A 1 125 ? -2.721 9.383 0.314 1.00 94.38 125 ARG A O 1
ATOM 983 N N . HIS A 1 126 ? -2.451 7.446 -0.774 1.00 94.25 126 HIS A N 1
ATOM 984 C CA . HIS A 1 126 ? -0.998 7.493 -0.821 1.00 94.25 126 HIS A CA 1
ATOM 985 C C . HIS A 1 126 ? -0.523 8.217 -2.094 1.00 94.25 126 HIS A C 1
ATOM 987 O O . HIS A 1 126 ? -0.574 7.664 -3.199 1.00 94.25 126 HIS A O 1
ATOM 993 N N . GLU A 1 127 ? -0.038 9.455 -1.965 1.00 93.62 127 GLU A N 1
ATOM 994 C CA . GLU A 1 127 ? 0.492 10.217 -3.108 1.00 93.62 127 GLU A CA 1
ATOM 995 C C . GLU A 1 127 ? 1.890 9.750 -3.522 1.00 93.62 127 GLU A C 1
ATOM 997 O O . GLU A 1 127 ? 2.212 9.743 -4.709 1.00 93.62 127 GLU A O 1
ATOM 1002 N N . GLY A 1 128 ? 2.679 9.246 -2.573 1.00 92.38 128 GLY A N 1
ATOM 1003 C CA . GLY A 1 128 ? 3.982 8.628 -2.828 1.00 92.38 128 GLY A CA 1
ATOM 1004 C C . GLY A 1 128 ? 3.925 7.240 -3.469 1.00 92.38 128 GLY A C 1
ATOM 1005 O O . GLY A 1 128 ? 4.943 6.572 -3.612 1.00 92.38 128 GLY A O 1
ATOM 1006 N N . ARG A 1 129 ? 2.756 6.766 -3.921 1.00 91.88 129 ARG A N 1
ATOM 1007 C CA . ARG A 1 129 ? 2.601 5.433 -4.539 1.00 91.88 129 ARG A CA 1
ATOM 1008 C C . ARG A 1 129 ? 3.520 5.184 -5.741 1.00 91.88 129 ARG A C 1
ATOM 1010 O O . ARG A 1 129 ? 3.739 4.034 -6.108 1.00 91.88 129 ARG A O 1
ATOM 1017 N N . ALA A 1 130 ? 3.969 6.242 -6.418 1.00 89.75 130 ALA A N 1
ATOM 1018 C CA . ALA A 1 130 ? 4.723 6.137 -7.662 1.00 89.75 130 ALA A CA 1
ATOM 1019 C C . ALA A 1 130 ? 6.208 5.804 -7.443 1.00 89.75 130 ALA A C 1
ATOM 1021 O O . ALA A 1 130 ? 6.831 5.240 -8.349 1.00 89.75 130 ALA A O 1
ATOM 1022 N N . ASP A 1 131 ? 6.759 6.168 -6.286 1.00 89.56 131 ASP A N 1
ATOM 1023 C CA . ASP A 1 131 ? 8.178 6.058 -5.928 1.00 89.56 131 ASP A CA 1
ATOM 1024 C C . ASP A 1 131 ? 8.418 5.419 -4.543 1.00 89.56 131 ASP A C 1
ATOM 1026 O O . ASP A 1 131 ? 9.552 5.050 -4.214 1.00 89.56 131 ASP A O 1
ATOM 1030 N N . GLY A 1 132 ? 7.351 5.231 -3.765 1.00 91.50 132 GLY A N 1
ATOM 1031 C CA . GLY A 1 132 ? 7.377 4.742 -2.392 1.00 91.50 132 GLY A CA 1
ATOM 1032 C C . GLY A 1 132 ? 7.819 5.806 -1.387 1.00 91.50 132 GLY A C 1
ATOM 1033 O O . GLY A 1 132 ? 8.443 5.456 -0.390 1.00 91.50 132 GLY A O 1
ATOM 1034 N N . SER A 1 133 ? 7.572 7.089 -1.665 1.00 94.06 133 SER A N 1
ATOM 1035 C CA . SER A 1 133 ? 7.832 8.185 -0.723 1.00 94.06 133 SER A CA 1
ATOM 1036 C C . SER A 1 133 ? 6.756 8.278 0.365 1.00 94.06 133 SER A C 1
ATOM 1038 O O . SER A 1 133 ? 5.591 7.983 0.128 1.00 94.06 133 SER A O 1
ATOM 1040 N N . PHE A 1 134 ? 7.116 8.737 1.565 1.00 94.94 134 PHE A N 1
ATOM 1041 C CA . PHE A 1 134 ? 6.163 8.972 2.656 1.00 94.94 134 PHE A CA 1
ATOM 1042 C C . PHE A 1 134 ? 5.366 10.263 2.392 1.00 94.94 134 PHE A C 1
ATOM 1044 O O . PHE A 1 134 ? 5.667 11.325 2.931 1.00 94.94 134 PHE A O 1
ATOM 1051 N N . ARG A 1 135 ? 4.388 10.211 1.484 1.00 94.44 135 ARG A N 1
ATOM 1052 C CA . ARG A 1 135 ? 3.591 11.379 1.077 1.00 94.44 135 ARG A CA 1
ATOM 1053 C C . ARG A 1 135 ? 2.101 11.094 1.164 1.00 94.44 135 ARG A C 1
ATOM 1055 O O . ARG A 1 135 ? 1.547 10.381 0.323 1.00 94.44 135 ARG A O 1
ATOM 1062 N N . TRP A 1 136 ? 1.460 11.742 2.128 1.00 91.56 136 TRP A N 1
ATOM 1063 C CA . TRP A 1 136 ? 0.026 11.665 2.375 1.00 91.56 136 TRP A CA 1
ATOM 1064 C C . TRP A 1 136 ? -0.580 13.072 2.343 1.00 91.56 136 TRP A C 1
ATOM 1066 O O . TRP A 1 136 ? 0.025 13.996 2.882 1.00 91.56 136 TRP A O 1
ATOM 1076 N N . PRO A 1 137 ? -1.752 13.262 1.714 1.00 87.06 137 PRO A N 1
ATOM 1077 C CA . PRO A 1 137 ? -2.447 14.546 1.713 1.00 87.06 137 PRO A CA 1
ATOM 1078 C C . PRO A 1 137 ? -3.100 14.853 3.069 1.00 87.06 137 PRO A C 1
ATOM 1080 O O . PRO A 1 137 ? -3.375 16.010 3.365 1.00 87.06 137 PRO A O 1
ATOM 1083 N N . PHE A 1 138 ? -3.334 13.824 3.885 1.00 86.12 138 PHE A N 1
ATOM 1084 C CA . PHE A 1 138 ? -3.905 13.915 5.223 1.00 86.12 138 PHE A CA 1
ATOM 1085 C C . PHE A 1 138 ? -3.068 13.055 6.171 1.00 86.12 138 PHE A C 1
ATOM 1087 O O . PHE A 1 138 ? -2.582 11.997 5.768 1.00 86.12 138 PHE A O 1
ATOM 1094 N N . SER A 1 139 ? -2.903 13.497 7.416 1.00 80.38 139 SER A N 1
ATOM 1095 C CA . SER A 1 139 ? -2.214 12.729 8.462 1.00 80.38 139 SER A CA 1
ATOM 1096 C C . SER A 1 139 ? -3.026 11.525 8.946 1.00 80.38 139 SER A C 1
ATOM 1098 O O . SER A 1 139 ? -2.463 10.596 9.515 1.00 80.38 139 SER A O 1
ATOM 1100 N N . GLU A 1 140 ? -4.338 11.532 8.703 1.00 85.69 140 GLU A N 1
ATOM 1101 C CA . GLU A 1 140 ? -5.284 10.520 9.166 1.00 85.69 140 GLU A CA 1
ATOM 110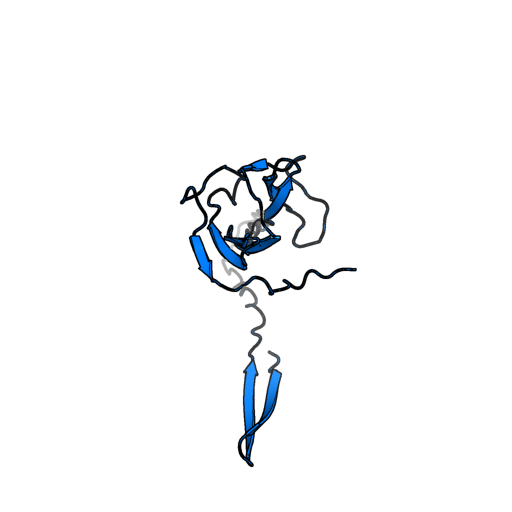2 C C . GLU A 1 140 ? -6.200 10.040 8.035 1.00 85.69 140 GLU A C 1
ATOM 1104 O O . GLU A 1 140 ? -6.377 10.702 7.007 1.00 85.69 140 GLU A O 1
ATOM 1109 N N . GLY A 1 141 ? -6.788 8.861 8.235 1.00 85.62 141 GLY A N 1
ATOM 1110 C CA . GLY A 1 141 ? -7.750 8.286 7.303 1.00 85.62 141 GLY A CA 1
ATOM 1111 C C . GLY A 1 141 ? -9.097 8.976 7.406 1.00 85.62 141 GLY A C 1
ATOM 1112 O O . GLY A 1 141 ? -9.565 9.305 8.493 1.00 85.62 141 GLY A O 1
ATOM 1113 N N . LYS A 1 142 ? -9.764 9.144 6.267 1.00 92.44 142 LYS A N 1
ATOM 1114 C CA . LYS A 1 142 ? -11.126 9.667 6.234 1.00 92.44 142 LYS A CA 1
ATOM 1115 C C . LYS A 1 142 ? -12.109 8.532 6.490 1.00 92.44 142 LYS A C 1
ATOM 1117 O O . LYS A 1 142 ? -12.143 7.582 5.711 1.00 92.44 142 LYS A O 1
ATOM 1122 N N . THR A 1 143 ? -12.952 8.642 7.513 1.00 92.19 143 THR A N 1
ATOM 1123 C CA . THR A 1 143 ? -14.085 7.721 7.674 1.00 92.19 143 THR A CA 1
ATOM 1124 C C . THR A 1 143 ? -15.052 7.902 6.507 1.00 92.19 143 THR A C 1
ATOM 1126 O O . THR A 1 143 ? -15.545 9.002 6.254 1.00 92.19 143 THR A O 1
ATOM 1129 N N . VAL A 1 144 ? -15.301 6.823 5.773 1.00 91.56 144 VAL A N 1
ATOM 1130 C CA . VAL A 1 144 ? -16.185 6.793 4.595 1.00 91.56 144 VAL A CA 1
ATOM 1131 C C . VAL A 1 144 ? -17.321 5.780 4.735 1.00 91.56 144 VAL A C 1
ATOM 1133 O O . VAL A 1 144 ? -18.158 5.678 3.845 1.00 91.56 144 VAL A O 1
ATOM 1136 N N . GLY A 1 145 ? -17.380 5.048 5.848 1.00 85.00 145 GLY A N 1
ATOM 1137 C CA . GLY A 1 145 ? -18.481 4.150 6.168 1.00 85.00 145 GLY A CA 1
ATOM 1138 C C . GLY A 1 145 ? -18.508 3.795 7.651 1.00 85.00 145 GLY A C 1
ATOM 1139 O O . GLY A 1 145 ? -17.470 3.769 8.309 1.00 85.00 145 GLY A O 1
ATOM 1140 N N . ILE A 1 146 ? -19.707 3.512 8.149 1.00 74.44 146 ILE A N 1
ATOM 1141 C CA . ILE A 1 146 ? -19.998 3.045 9.509 1.00 74.44 146 ILE A CA 1
ATOM 1142 C C . ILE A 1 146 ? -20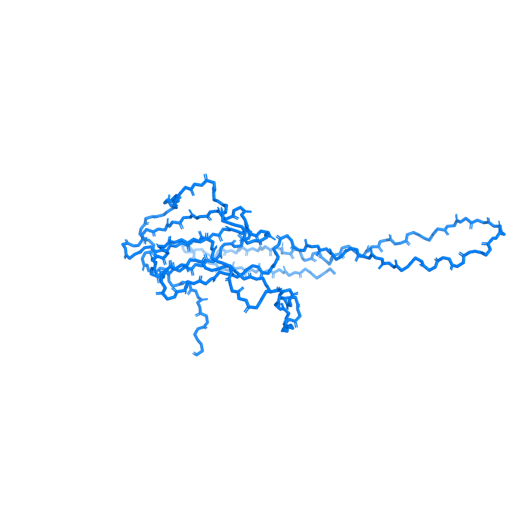.754 1.714 9.332 1.00 74.44 146 ILE A C 1
ATOM 1144 O O . ILE A 1 146 ? -21.501 1.587 8.360 1.00 74.44 146 ILE A O 1
ATOM 1148 N N . TRP A 1 147 ? -20.562 0.730 10.220 1.00 58.34 147 TRP A N 1
ATOM 1149 C CA . TRP A 1 147 ? -21.205 -0.608 10.187 1.00 58.34 147 TRP A CA 1
ATOM 1150 C C . TRP A 1 147 ? -20.620 -1.651 9.210 1.00 58.34 147 TRP A C 1
ATOM 1152 O O . TRP A 1 147 ? -21.248 -2.672 8.939 1.00 58.34 147 TRP A O 1
ATOM 1162 N N . MET A 1 148 ? -19.387 -1.472 8.728 1.00 60.47 148 MET A N 1
ATOM 1163 C CA . MET A 1 148 ? -18.714 -2.381 7.777 1.00 60.47 148 MET A CA 1
ATOM 1164 C C . MET A 1 148 ? -18.003 -3.577 8.454 1.00 60.47 148 MET A C 1
ATOM 1166 O O . MET A 1 148 ? -17.179 -4.249 7.841 1.00 60.47 148 MET A O 1
ATOM 1170 N N . GLY A 1 149 ? -18.318 -3.896 9.715 1.00 52.25 149 GLY A N 1
ATOM 1171 C CA . GLY A 1 149 ? -17.620 -4.929 10.502 1.00 52.25 149 GLY A CA 1
ATOM 1172 C C . GLY A 1 149 ? -17.724 -6.375 9.980 1.00 52.25 149 GLY A C 1
ATOM 1173 O O . GLY A 1 149 ? -16.955 -7.225 10.442 1.00 52.25 149 GLY A O 1
ATOM 1174 N N . ASN A 1 150 ? -18.627 -6.640 9.021 1.00 54.69 150 ASN A N 1
ATOM 1175 C CA . ASN A 1 150 ? -18.948 -7.972 8.482 1.00 54.69 150 ASN A CA 1
ATOM 1176 C C . ASN A 1 150 ? -18.660 -8.156 6.980 1.00 54.69 150 ASN A C 1
ATOM 1178 O O . ASN A 1 150 ? -18.992 -9.205 6.429 1.00 54.69 150 ASN A O 1
ATOM 1182 N N . ILE A 1 151 ? -18.039 -7.189 6.292 1.00 52.81 151 ILE A N 1
ATOM 1183 C CA . ILE A 1 151 ? -17.587 -7.439 4.915 1.00 52.81 151 ILE A CA 1
ATOM 1184 C C . ILE A 1 151 ? -16.321 -8.297 4.942 1.00 52.81 151 ILE A C 1
ATOM 1186 O O . ILE A 1 151 ? -15.208 -7.811 5.133 1.00 52.81 151 ILE A O 1
ATOM 1190 N N . SER A 1 152 ? -16.492 -9.599 4.719 1.00 50.00 152 SER A N 1
ATOM 1191 C CA . SER A 1 152 ? -15.403 -10.428 4.214 1.00 50.00 152 SER A CA 1
ATOM 1192 C C . SER A 1 152 ? -15.076 -9.943 2.805 1.00 50.00 152 SER A C 1
ATOM 1194 O O . SER A 1 152 ? -15.805 -10.229 1.856 1.00 50.00 152 SER A O 1
ATOM 1196 N N . ALA A 1 153 ? -13.984 -9.191 2.650 1.00 48.91 153 ALA A N 1
ATOM 1197 C CA . ALA A 1 153 ? -13.333 -9.132 1.351 1.00 48.91 153 ALA A CA 1
ATOM 1198 C C . ALA A 1 153 ? -13.050 -10.585 0.951 1.00 48.91 153 ALA A C 1
ATOM 1200 O O . ALA A 1 153 ? -12.518 -11.345 1.763 1.00 48.91 153 ALA A O 1
ATOM 1201 N N . CYS A 1 154 ? -13.464 -10.989 -0.251 1.00 39.47 154 CYS A N 1
ATOM 1202 C CA . CYS A 1 154 ? -13.158 -12.310 -0.781 1.00 39.47 154 CYS A CA 1
ATOM 1203 C C . CYS A 1 154 ? -11.638 -12.399 -0.986 1.00 39.47 154 CYS A C 1
ATOM 1205 O O . CYS A 1 154 ? -11.108 -12.119 -2.056 1.00 39.47 154 CYS A O 1
ATOM 1207 N N . ILE A 1 155 ? -10.924 -12.712 0.090 1.00 44.19 155 ILE A N 1
ATOM 1208 C CA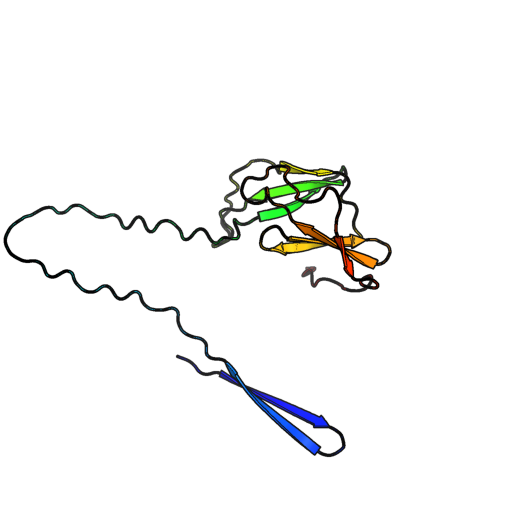 . ILE A 1 155 ? -9.596 -13.287 0.038 1.00 44.19 155 ILE A CA 1
ATOM 1209 C C . ILE A 1 155 ? -9.853 -14.751 -0.308 1.00 44.19 155 ILE A C 1
ATOM 1211 O O . ILE A 1 155 ? -10.558 -15.454 0.418 1.00 44.19 155 ILE A O 1
ATOM 1215 N N . LEU A 1 156 ? -9.352 -15.188 -1.463 1.00 29.70 156 LEU A N 1
ATOM 1216 C CA . LEU A 1 156 ? -9.279 -16.606 -1.788 1.00 29.70 156 LEU A CA 1
ATOM 1217 C C . LEU A 1 156 ? -8.383 -17.245 -0.720 1.00 29.70 156 LEU A C 1
ATOM 1219 O O . LEU A 1 156 ? -7.159 -17.149 -0.791 1.00 29.70 156 LEU A O 1
ATOM 1223 N N . ARG A 1 157 ? -8.996 -17.812 0.322 1.00 40.28 157 ARG A N 1
ATOM 1224 C CA . ARG A 1 157 ? -8.323 -18.770 1.194 1.00 40.28 157 ARG A CA 1
ATOM 1225 C C . ARG A 1 157 ? -8.256 -20.076 0.416 1.00 40.28 157 ARG A C 1
ATOM 1227 O O . ARG A 1 157 ? -9.300 -20.636 0.088 1.00 40.28 157 ARG A O 1
ATOM 1234 N N . TRP A 1 158 ? -7.039 -20.492 0.101 1.00 48.00 158 TRP A N 1
ATOM 1235 C CA . TRP A 1 158 ? -6.723 -21.886 -0.181 1.00 48.00 158 TRP A CA 1
ATOM 1236 C C . TRP A 1 158 ? -6.466 -22.598 1.144 1.00 48.00 158 TRP A C 1
ATOM 1238 O O . TRP A 1 158 ? -5.914 -21.933 2.055 1.00 48.00 158 TRP A O 1
#

Radius of gyration: 24.37 Å; chains: 1; bounding box: 66×36×71 Å

Foldseek 3Di:
DDKDKDWDWDDDPNDIDIDIDIDDDDDPDDPDDDDDDDDDDDDDPPPPPPPPVPPCPLQQQWDWDQDPQRFIWIFGDNCPVPPDPDGPDPGTAGQGGDNDAPDWDAPTNQWIWGQHQQRFIWIFHDPCNVPSHNDGPDPDTDGPDHNNNPDDPPDPDD

Secondary structure (DSSP, 8-state):
-PEEEEEEEEEETTEEEEEEEEEE--PPPP---------S-----------------SS--EEEEE-TTSPEEEEE-TTTTTT----SSSSPEEEES----SEEEEEETTEEEEE-TT-PEEEEE-GGGGTT----SSSSPEEEESS-TT--------